Protein AF-A0A3N4G798-F1 (afdb_monomer_lite)

Radius of gyration: 14.83 Å; chains: 1; bounding box: 31×31×43 Å

Secondary structure (DSSP, 8-state):
-EEEEEEEEEEEEEETTEEEEEEEE-SEEEE-TT-EE--EEEEEEE--TT----EEEEEEEETT-S--EEEEEEPPHHHHTTSS-SEEEEE--EE--SSEEEEEEETTTEEEEEEEEE--

Organism: NCBI:txid2487349

pLDDT: mean 90.37, std 8.67, range [57.25, 97.38]

Sequence (120 aa):
MIVTGAFFAEAASVADNKLYVLGGALTRWHVGDDRMISPVLVVLTQSEPNDNQTTLPIDVHFGTDPNVMHLDLEIPEVTRTGQDGGFFLTNVRMQLPYDGRYVFQIAGTVSLPIAVVAQR

Structure (mmCIF, N/CA/C/O backbone):
data_AF-A0A3N4G798-F1
#
_entry.id   AF-A0A3N4G798-F1
#
loop_
_atom_site.group_PDB
_atom_site.id
_atom_site.type_symbol
_atom_site.label_atom_id
_atom_site.label_alt_id
_atom_site.label_comp_id
_atom_site.label_asym_id
_atom_site.label_entity_id
_atom_site.label_seq_id
_atom_site.pdbx_PDB_ins_code
_atom_site.Cartn_x
_atom_site.Cartn_y
_atom_site.Cartn_z
_atom_site.occupancy
_atom_site.B_iso_or_equiv
_atom_site.auth_seq_id
_atom_site.auth_comp_id
_atom_site.auth_asym_id
_atom_site.auth_atom_id
_atom_site.pdbx_PDB_model_num
ATOM 1 N N . MET A 1 1 ? -6.410 6.111 15.882 1.00 82.50 1 MET A N 1
ATOM 2 C CA . MET A 1 1 ? -6.255 4.691 15.557 1.00 82.50 1 MET A CA 1
ATOM 3 C C . MET A 1 1 ? -4.802 4.565 15.251 1.00 82.50 1 MET A C 1
ATOM 5 O O . MET A 1 1 ? -4.241 5.411 14.563 1.00 82.50 1 MET A O 1
ATOM 9 N N . ILE A 1 2 ? -4.175 3.542 15.787 1.00 87.31 2 ILE A N 1
ATOM 10 C CA . ILE A 1 2 ? -2.749 3.359 15.613 1.00 87.31 2 ILE A CA 1
ATOM 11 C C . ILE A 1 2 ? -2.573 2.330 14.508 1.00 87.31 2 ILE A C 1
ATOM 13 O O . ILE A 1 2 ? -3.107 1.226 14.606 1.00 87.31 2 ILE A O 1
ATOM 17 N N . VAL A 1 3 ? -1.831 2.683 13.461 1.00 91.94 3 VAL A N 1
ATOM 18 C CA . VAL A 1 3 ? -1.369 1.704 12.474 1.00 91.94 3 VAL A CA 1
ATOM 19 C C . VAL A 1 3 ? -0.220 0.931 13.104 1.00 91.94 3 VAL A C 1
ATOM 21 O O . VAL A 1 3 ? 0.852 1.484 13.347 1.00 91.94 3 VAL A O 1
ATOM 24 N N . THR A 1 4 ? -0.456 -0.343 13.398 1.00 92.94 4 THR A N 1
ATOM 25 C CA . THR A 1 4 ? 0.525 -1.231 14.039 1.00 92.94 4 THR A CA 1
ATOM 26 C C . THR A 1 4 ? 1.330 -2.033 13.021 1.00 92.94 4 THR A C 1
ATOM 28 O O . THR A 1 4 ? 2.409 -2.531 13.335 1.00 92.94 4 THR A O 1
ATOM 31 N N . GLY A 1 5 ? 0.835 -2.137 11.788 1.00 95.44 5 GLY A N 1
ATOM 32 C CA . GLY A 1 5 ? 1.514 -2.797 10.683 1.00 95.44 5 GLY A CA 1
ATOM 33 C C . GLY A 1 5 ? 0.713 -2.692 9.392 1.00 95.44 5 GLY A C 1
ATOM 34 O O . GLY A 1 5 ? -0.455 -2.315 9.397 1.00 95.44 5 GLY A O 1
ATOM 35 N N . ALA A 1 6 ? 1.338 -3.035 8.274 1.00 96.94 6 ALA A N 1
ATOM 36 C CA . ALA A 1 6 ? 0.666 -3.164 6.991 1.00 96.94 6 ALA A CA 1
ATOM 37 C C . ALA A 1 6 ? 1.465 -4.101 6.083 1.00 96.94 6 ALA A C 1
ATOM 39 O O . ALA A 1 6 ? 2.658 -4.317 6.304 1.00 96.94 6 ALA A O 1
ATOM 40 N N . PHE A 1 7 ? 0.814 -4.660 5.071 1.00 97.19 7 PHE A N 1
ATOM 41 C CA . PHE A 1 7 ? 1.470 -5.390 3.990 1.00 97.19 7 PHE A CA 1
ATOM 42 C C . PHE A 1 7 ? 0.552 -5.469 2.771 1.00 97.19 7 PHE A C 1
ATOM 44 O O . PHE A 1 7 ? -0.671 -5.407 2.888 1.00 97.19 7 PHE A O 1
ATOM 51 N N . PHE A 1 8 ? 1.145 -5.636 1.592 1.00 97.38 8 PHE A N 1
ATOM 52 C CA . PHE A 1 8 ? 0.397 -5.996 0.394 1.00 97.38 8 PHE A CA 1
ATOM 53 C C . PHE A 1 8 ? 0.235 -7.514 0.337 1.00 97.38 8 PHE A C 1
ATOM 55 O O . PHE A 1 8 ? 1.221 -8.234 0.463 1.00 97.38 8 PHE A O 1
ATOM 62 N N . ALA A 1 9 ? -0.983 -8.002 0.150 1.00 96.50 9 ALA A N 1
ATOM 63 C CA . ALA A 1 9 ? -1.302 -9.415 0.005 1.00 96.50 9 ALA A CA 1
ATOM 64 C C . ALA A 1 9 ? -1.600 -9.755 -1.459 1.00 96.50 9 ALA A C 1
ATOM 66 O O . ALA A 1 9 ? -2.185 -8.946 -2.182 1.00 96.50 9 ALA A O 1
ATOM 67 N N . GLU A 1 10 ? -1.242 -10.971 -1.876 1.00 92.38 10 GLU A N 1
ATOM 68 C CA . GLU A 1 10 ? -1.682 -11.532 -3.163 1.00 92.38 10 GLU A CA 1
ATOM 69 C C . GLU A 1 10 ? -3.209 -11.632 -3.228 1.00 92.38 10 GLU A C 1
ATOM 71 O O . GLU A 1 10 ? -3.829 -11.194 -4.194 1.00 92.38 10 GLU A O 1
ATOM 76 N N . ALA A 1 11 ? -3.815 -12.154 -2.165 1.00 93.94 11 ALA A N 1
ATOM 77 C CA . ALA A 1 11 ? -5.245 -12.099 -1.931 1.00 93.94 11 ALA A CA 1
ATOM 78 C C . ALA A 1 11 ? -5.520 -12.095 -0.423 1.00 93.94 11 ALA A C 1
ATOM 80 O O . ALA A 1 11 ? -4.804 -12.721 0.363 1.00 93.94 11 ALA A O 1
ATOM 81 N N . ALA A 1 12 ? -6.580 -11.406 -0.010 1.00 95.00 12 ALA A N 1
ATOM 82 C CA . ALA A 1 12 ? -7.052 -11.459 1.365 1.00 95.00 12 ALA A CA 1
ATOM 83 C C . ALA A 1 12 ? -8.577 -11.364 1.428 1.00 95.00 12 ALA A C 1
ATOM 85 O O . ALA A 1 12 ? -9.221 -10.801 0.544 1.00 95.00 12 ALA A O 1
ATOM 86 N N . SER A 1 13 ? -9.151 -11.936 2.480 1.00 94.12 13 SER A N 1
ATOM 87 C CA . SER A 1 13 ? -10.584 -11.885 2.759 1.00 94.12 13 SER A CA 1
ATOM 88 C C . SER A 1 13 ? -10.840 -11.826 4.260 1.00 94.12 13 SER A C 1
ATOM 90 O O . SER A 1 13 ? -9.958 -12.127 5.068 1.00 94.12 13 SER A O 1
ATOM 92 N N . VAL A 1 14 ? -12.057 -11.427 4.626 1.00 90.31 14 VAL A N 1
ATOM 93 C CA . VAL A 1 14 ? -12.520 -11.409 6.013 1.00 90.31 14 VAL A CA 1
ATOM 94 C C . VAL A 1 14 ? -13.722 -12.329 6.129 1.00 90.31 14 VAL A C 1
ATOM 96 O O . VAL A 1 14 ? -14.690 -12.177 5.387 1.00 90.31 14 VAL A O 1
ATOM 99 N N . ALA A 1 15 ? -13.660 -13.272 7.060 1.00 89.75 15 ALA A N 1
ATOM 100 C CA . ALA A 1 15 ? -14.798 -14.098 7.443 1.00 89.75 15 ALA A CA 1
ATOM 101 C C . ALA A 1 15 ? -14.747 -14.337 8.953 1.00 89.75 15 ALA A C 1
ATOM 103 O O . ALA A 1 15 ? -13.666 -14.527 9.511 1.00 89.75 15 ALA A O 1
ATOM 104 N N . ASP A 1 16 ? -15.897 -14.289 9.622 1.00 87.12 16 ASP A N 1
ATOM 105 C CA . ASP A 1 16 ? -16.007 -14.471 11.077 1.00 87.12 16 ASP A CA 1
ATOM 106 C C . ASP A 1 16 ? -15.018 -13.602 11.879 1.00 87.12 16 ASP A C 1
ATOM 108 O O . ASP A 1 16 ? -14.351 -14.085 12.798 1.00 87.12 16 ASP A O 1
ATOM 112 N N . ASN A 1 17 ? -14.868 -12.332 11.482 1.00 83.56 17 ASN A N 1
ATOM 113 C CA . ASN A 1 17 ? -13.929 -11.361 12.063 1.00 83.56 17 ASN A CA 1
ATOM 114 C C . ASN A 1 17 ? -12.451 -11.790 12.048 1.00 83.56 17 ASN A C 1
ATOM 116 O O . ASN A 1 17 ? -11.632 -11.278 12.814 1.00 83.56 17 ASN A O 1
ATOM 120 N N . LYS A 1 18 ? -12.086 -12.721 11.165 1.00 87.69 18 LYS A N 1
ATOM 121 C CA . LYS A 1 18 ? -10.713 -13.191 10.981 1.00 87.69 18 LYS A CA 1
ATOM 122 C C . LYS A 1 18 ? -10.199 -12.784 9.614 1.00 87.69 18 LYS A C 1
ATOM 124 O O . LYS A 1 18 ? -10.901 -12.895 8.609 1.00 87.69 18 LYS A O 1
ATOM 129 N N . LEU A 1 19 ? -8.948 -12.342 9.602 1.00 91.31 19 LEU A N 1
ATOM 130 C CA . LEU A 1 19 ? -8.196 -12.084 8.387 1.00 91.31 19 LEU A CA 1
ATOM 131 C C . LEU A 1 19 ? -7.700 -13.413 7.816 1.00 91.31 19 LEU A C 1
ATOM 133 O O . LEU A 1 19 ? -6.942 -14.129 8.470 1.00 91.31 19 LEU A O 1
ATOM 137 N N . TYR A 1 20 ? -8.076 -13.699 6.576 1.00 94.12 20 TYR A N 1
ATOM 138 C CA . TYR A 1 20 ? -7.506 -14.785 5.791 1.00 94.12 20 TYR A CA 1
ATOM 139 C C . TYR A 1 20 ? -6.616 -14.189 4.712 1.00 94.12 20 TYR A C 1
ATOM 141 O O . TYR A 1 20 ? -7.090 -13.435 3.864 1.00 94.12 20 TYR A O 1
ATOM 149 N N . VAL A 1 21 ? -5.334 -14.546 4.738 1.00 94.88 21 VAL A N 1
ATOM 150 C CA . VAL A 1 21 ? -4.368 -14.209 3.690 1.00 94.88 21 VAL A CA 1
ATOM 151 C C . VAL A 1 21 ? -4.139 -15.457 2.853 1.00 94.88 21 VAL A C 1
ATOM 153 O O . VAL A 1 21 ? -3.825 -16.520 3.388 1.00 94.88 21 VAL A O 1
ATOM 156 N N . LEU A 1 22 ? -4.327 -15.330 1.547 1.00 91.56 22 LEU A N 1
ATOM 157 C CA . LEU A 1 22 ? -4.161 -16.407 0.581 1.00 91.56 22 LEU A CA 1
ATOM 158 C C . LEU A 1 22 ? -2.948 -16.071 -0.286 1.00 91.56 22 LEU A C 1
ATOM 160 O O . LEU A 1 22 ? -2.909 -15.012 -0.911 1.00 91.56 22 LEU A O 1
ATOM 164 N N . GLY A 1 23 ? -1.962 -16.970 -0.300 1.00 87.31 23 GLY A N 1
ATOM 165 C CA . GLY A 1 23 ? -0.671 -16.719 -0.938 1.00 87.31 23 GLY A CA 1
ATOM 166 C C . GLY A 1 23 ? 0.326 -16.060 0.018 1.00 87.31 23 GLY A C 1
ATOM 167 O O . GLY A 1 23 ? 0.462 -16.493 1.164 1.00 87.31 23 GLY A O 1
ATOM 168 N N . GLY A 1 24 ? 1.042 -15.041 -0.457 1.00 89.12 24 GLY A N 1
ATOM 169 C CA . GLY A 1 24 ? 2.106 -14.358 0.282 1.00 89.12 24 GLY A CA 1
ATOM 170 C C . GLY A 1 24 ? 1.981 -12.835 0.365 1.00 89.12 24 GLY A C 1
ATOM 171 O O . GLY A 1 24 ? 1.062 -12.211 -0.171 1.00 89.12 24 GLY A O 1
ATOM 172 N N . ALA A 1 25 ? 2.956 -12.235 1.056 1.00 93.19 25 ALA A N 1
ATOM 173 C CA . ALA A 1 25 ? 3.157 -10.792 1.056 1.00 93.19 25 ALA A CA 1
ATOM 174 C C . ALA A 1 25 ? 3.885 -10.362 -0.228 1.00 93.19 25 ALA A C 1
ATOM 176 O O . ALA A 1 25 ? 4.970 -10.856 -0.549 1.00 93.19 25 ALA A O 1
ATOM 177 N N . LEU A 1 26 ? 3.293 -9.420 -0.953 1.00 94.31 26 LEU A N 1
ATOM 178 C CA . LEU A 1 26 ? 3.814 -8.909 -2.209 1.00 94.31 26 LEU A CA 1
ATOM 179 C C . LEU A 1 26 ? 5.006 -7.984 -1.967 1.00 94.31 26 LEU A C 1
ATOM 181 O O . LEU A 1 26 ? 4.906 -6.961 -1.293 1.00 94.31 26 LEU A O 1
ATOM 185 N N . THR A 1 27 ? 6.128 -8.326 -2.593 1.00 94.19 27 THR A N 1
ATOM 186 C CA . THR A 1 27 ? 7.338 -7.484 -2.661 1.00 94.19 27 THR A CA 1
ATOM 187 C C . THR A 1 27 ? 7.698 -7.104 -4.097 1.00 94.19 27 THR A C 1
ATOM 189 O O . THR A 1 27 ? 8.618 -6.316 -4.330 1.00 94.19 27 THR A O 1
ATOM 192 N N . ARG A 1 28 ? 6.965 -7.641 -5.079 1.00 95.19 28 ARG A N 1
ATOM 193 C CA . ARG A 1 28 ? 7.124 -7.384 -6.510 1.00 95.19 28 ARG A CA 1
ATOM 194 C C . ARG A 1 28 ? 5.759 -7.372 -7.194 1.00 95.19 28 ARG A C 1
ATOM 196 O O . ARG A 1 28 ? 4.879 -8.134 -6.808 1.00 95.19 28 ARG A O 1
ATOM 203 N N . TRP A 1 29 ? 5.620 -6.551 -8.228 1.00 94.88 29 TRP A N 1
ATOM 204 C CA . TRP A 1 29 ? 4.460 -6.502 -9.106 1.00 94.88 29 TRP A CA 1
ATOM 205 C C . TRP A 1 29 ? 4.887 -6.418 -10.572 1.00 94.88 29 TRP A C 1
ATOM 207 O O . TRP A 1 29 ? 5.794 -5.658 -10.921 1.00 94.88 29 TRP A O 1
ATOM 217 N N . HIS A 1 30 ? 4.207 -7.183 -11.424 1.00 95.38 30 HIS A N 1
ATOM 218 C CA . HIS A 1 30 ? 4.398 -7.151 -12.868 1.00 95.38 30 HIS A CA 1
ATOM 219 C C . HIS A 1 30 ? 3.280 -6.343 -13.528 1.00 95.38 30 HIS A C 1
ATOM 221 O O . HIS A 1 30 ? 2.127 -6.773 -13.511 1.00 95.38 30 HIS A O 1
ATOM 227 N N . VAL A 1 31 ? 3.611 -5.180 -14.088 1.00 95.75 31 VAL A N 1
ATOM 228 C CA . VAL A 1 31 ? 2.634 -4.284 -14.730 1.00 95.75 31 VAL A CA 1
ATOM 229 C C . VAL A 1 31 ? 2.492 -4.569 -16.223 1.00 95.75 31 VAL A C 1
ATOM 231 O O . VAL A 1 31 ? 3.471 -4.927 -16.878 1.00 95.75 31 VAL A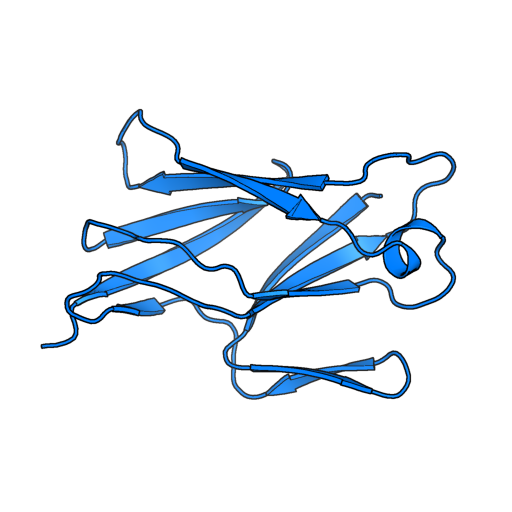 O 1
ATOM 234 N N . GLY A 1 32 ? 1.279 -4.394 -16.752 1.00 94.25 32 GLY A N 1
ATOM 235 C CA . GLY A 1 32 ? 1.023 -4.366 -18.194 1.00 94.25 32 GLY A CA 1
ATOM 236 C C . GLY A 1 32 ? 1.286 -2.984 -18.803 1.00 94.25 32 GLY A C 1
ATOM 237 O O . GLY A 1 32 ? 1.827 -2.093 -18.142 1.00 94.25 32 GLY A O 1
ATOM 238 N N . ASP A 1 33 ? 0.856 -2.794 -20.051 1.00 93.38 33 ASP A N 1
ATOM 239 C CA . ASP A 1 33 ? 1.051 -1.546 -20.810 1.00 93.38 33 ASP A CA 1
ATOM 240 C C . ASP A 1 33 ? 0.405 -0.321 -20.146 1.00 93.38 33 ASP A C 1
ATOM 242 O O . ASP A 1 33 ? 0.910 0.795 -20.253 1.00 93.38 33 ASP A O 1
ATOM 246 N N . ASP A 1 34 ? -0.697 -0.526 -19.420 1.00 94.44 34 ASP A N 1
ATOM 247 C CA . ASP A 1 34 ? -1.388 0.527 -18.672 1.00 94.44 34 ASP A CA 1
ATOM 248 C C . ASP A 1 34 ? -0.635 0.963 -17.405 1.00 94.44 34 ASP A C 1
ATOM 250 O O . ASP A 1 34 ? -0.984 1.979 -16.798 1.00 94.44 34 ASP A O 1
ATOM 254 N N . ARG A 1 35 ? 0.424 0.232 -17.023 1.00 94.81 35 ARG A N 1
ATOM 255 C CA . ARG A 1 35 ? 1.266 0.500 -15.852 1.00 94.81 35 ARG A CA 1
ATOM 256 C C . ARG A 1 35 ? 0.479 0.505 -14.531 1.00 94.81 35 ARG A C 1
ATOM 258 O O . ARG A 1 35 ? 0.923 1.113 -13.553 1.00 94.81 35 ARG A O 1
ATOM 265 N N . MET A 1 36 ? -0.682 -0.149 -14.487 1.00 95.50 36 MET A N 1
ATOM 266 C CA . MET A 1 36 ? -1.554 -0.159 -13.314 1.00 95.50 36 MET A CA 1
ATOM 267 C C . MET A 1 36 ? -1.175 -1.268 -12.333 1.00 95.50 36 MET A C 1
ATOM 269 O O . MET A 1 36 ? -0.943 -2.419 -12.710 1.00 95.50 36 MET A O 1
ATOM 273 N N . ILE A 1 37 ? -1.183 -0.930 -11.045 1.00 93.81 37 ILE A N 1
ATOM 274 C CA . ILE A 1 37 ? -1.153 -1.906 -9.956 1.00 93.81 37 ILE A CA 1
ATOM 275 C C . ILE A 1 37 ? -2.501 -1.930 -9.237 1.00 93.81 37 ILE A C 1
ATOM 277 O O . ILE A 1 37 ? -3.214 -0.924 -9.206 1.00 93.81 37 ILE A O 1
ATOM 281 N N . SER A 1 38 ? -2.848 -3.083 -8.666 1.00 93.88 38 SER A N 1
ATOM 282 C CA . SER A 1 38 ? -4.041 -3.235 -7.827 1.00 93.88 38 SER A CA 1
ATOM 283 C C . SER A 1 38 ? -3.832 -4.252 -6.692 1.00 93.88 38 SER A C 1
ATOM 285 O O . SER A 1 38 ? -4.590 -5.222 -6.618 1.00 93.88 38 SER A O 1
ATOM 287 N N . PRO A 1 39 ? -2.798 -4.112 -5.839 1.00 93.31 39 PRO A N 1
ATOM 288 C CA . PRO A 1 39 ? -2.612 -5.019 -4.713 1.00 93.31 39 PRO A CA 1
ATOM 289 C C . PRO A 1 39 ? -3.702 -4.845 -3.650 1.00 93.31 39 PRO A C 1
ATOM 291 O O . PRO A 1 39 ? -4.235 -3.749 -3.445 1.00 93.31 39 PRO A O 1
ATOM 294 N N . VAL A 1 40 ? -3.959 -5.922 -2.906 1.00 96.12 40 VAL A N 1
ATOM 295 C CA . VAL A 1 40 ? -4.743 -5.856 -1.672 1.00 96.12 40 VAL A CA 1
ATOM 296 C C . VAL A 1 40 ? -3.834 -5.320 -0.572 1.00 96.12 40 VAL A C 1
ATOM 298 O O . VAL A 1 40 ? -2.885 -5.988 -0.169 1.00 96.12 40 VAL A O 1
ATOM 301 N N . LEU A 1 41 ? -4.094 -4.115 -0.081 1.00 96.94 41 LEU A N 1
ATOM 302 C CA . LEU A 1 41 ? -3.446 -3.584 1.111 1.00 96.94 41 LEU A CA 1
ATOM 303 C C . LEU A 1 41 ? -4.179 -4.103 2.343 1.00 96.94 41 LEU A C 1
ATOM 305 O O . LEU A 1 41 ? -5.372 -3.858 2.501 1.00 96.94 41 LEU A O 1
ATOM 309 N N . VAL A 1 42 ? -3.450 -4.774 3.226 1.00 95.94 42 VAL A N 1
ATOM 310 C CA . VAL A 1 42 ? -3.900 -5.105 4.576 1.00 95.94 42 VAL A CA 1
ATOM 311 C C . VAL A 1 42 ? -3.242 -4.134 5.543 1.00 95.94 42 VAL A C 1
ATOM 313 O O . VAL A 1 42 ? -2.019 -3.983 5.539 1.00 95.94 42 VAL A O 1
ATOM 316 N N . VAL A 1 43 ? -4.045 -3.499 6.389 1.00 95.19 43 VAL A N 1
ATOM 317 C CA . VAL A 1 43 ? -3.591 -2.579 7.432 1.00 95.19 43 VAL A CA 1
ATOM 318 C C . VAL A 1 43 ? -3.997 -3.158 8.773 1.00 95.19 43 VAL A C 1
ATOM 320 O O . VAL A 1 43 ? -5.168 -3.454 8.986 1.00 95.19 43 VAL A O 1
ATOM 323 N N . LEU A 1 44 ? -3.031 -3.330 9.667 1.00 93.50 44 LEU A N 1
ATOM 324 C CA . LEU A 1 44 ? -3.254 -3.726 11.049 1.00 93.50 44 LEU A CA 1
ATOM 325 C C . LEU A 1 44 ? -3.415 -2.465 11.892 1.00 93.50 44 LEU A C 1
ATOM 327 O O . LEU A 1 44 ? -2.606 -1.535 11.818 1.00 93.50 44 LEU A O 1
ATOM 331 N N . THR A 1 45 ? -4.475 -2.440 12.684 1.00 90.50 45 THR A N 1
ATOM 332 C CA . THR A 1 45 ? -4.901 -1.270 13.438 1.00 90.50 45 THR A CA 1
ATOM 333 C C . THR A 1 45 ? -5.133 -1.618 14.895 1.00 90.50 45 THR A C 1
ATOM 335 O O . THR A 1 45 ? -5.585 -2.706 15.246 1.00 90.50 45 THR A O 1
ATOM 338 N N . GLN A 1 46 ? -4.882 -0.649 15.758 1.00 87.19 46 GLN A N 1
ATOM 339 C CA . GLN A 1 46 ? -5.312 -0.663 17.143 1.00 87.19 46 GLN A CA 1
ATOM 340 C C . GLN A 1 46 ? -6.230 0.537 17.370 1.00 87.19 46 GLN A C 1
ATOM 342 O O . GLN A 1 46 ? -5.885 1.671 17.027 1.00 87.19 46 GLN A O 1
ATOM 347 N N . SER A 1 47 ? -7.412 0.286 17.930 1.00 82.19 47 SER A N 1
ATOM 348 C CA . SER A 1 47 ? -8.355 1.347 18.278 1.00 82.19 47 SER A CA 1
ATOM 349 C C . SER A 1 47 ? -7.735 2.280 19.315 1.00 82.19 47 SER A C 1
ATOM 351 O O . SER A 1 47 ? -7.098 1.827 20.269 1.00 82.19 47 SER A O 1
ATOM 353 N N . GLU A 1 48 ? -7.976 3.573 19.157 1.00 80.56 48 GLU A N 1
ATOM 354 C CA . GLU A 1 48 ? -7.524 4.602 20.083 1.00 80.56 48 GLU A CA 1
ATOM 355 C C . GLU A 1 48 ? -8.733 5.456 20.479 1.00 80.56 48 GLU A C 1
ATOM 357 O O . GLU A 1 48 ? -9.454 5.916 19.589 1.00 80.56 48 GLU A O 1
ATOM 362 N N . PRO A 1 49 ? -9.006 5.646 21.783 1.00 77.75 49 PRO A N 1
ATOM 363 C CA . PRO A 1 49 ? -10.142 6.446 22.220 1.00 77.75 49 PRO A CA 1
ATOM 364 C C . PRO A 1 49 ? -10.085 7.868 21.654 1.00 77.75 49 PRO A C 1
ATOM 366 O O . PRO A 1 49 ? -9.040 8.512 21.703 1.00 77.75 49 PRO A O 1
ATOM 369 N N . ASN A 1 50 ? -11.232 8.378 21.197 1.00 77.44 50 ASN A N 1
ATOM 370 C CA . ASN A 1 50 ? -11.392 9.720 20.617 1.00 77.44 50 ASN A CA 1
ATOM 371 C C . ASN A 1 50 ? -10.646 9.959 19.296 1.00 77.44 50 ASN A C 1
ATOM 373 O O . ASN A 1 50 ? -10.478 11.114 18.897 1.00 77.44 50 ASN A O 1
ATOM 377 N N . ASP A 1 51 ? -10.216 8.902 18.606 1.00 78.12 51 ASP A N 1
ATOM 378 C CA . ASP A 1 51 ? -9.735 9.064 17.244 1.00 78.12 51 ASP A CA 1
ATOM 379 C C . ASP A 1 51 ? -10.884 9.346 16.270 1.00 78.12 51 ASP A C 1
ATOM 381 O O . ASP A 1 51 ? -11.817 8.556 16.126 1.00 78.12 51 ASP A O 1
ATOM 385 N N . ASN A 1 52 ? -10.762 10.466 15.562 1.00 80.88 52 ASN A N 1
ATOM 386 C CA . ASN A 1 52 ? -11.707 10.911 14.547 1.00 80.88 52 ASN A CA 1
ATOM 387 C C . ASN A 1 52 ? -11.128 10.825 13.127 1.00 80.88 52 ASN A C 1
ATOM 389 O O . ASN A 1 52 ? -11.755 11.319 12.190 1.00 80.88 52 ASN A O 1
ATOM 393 N N . GLN A 1 53 ? -9.946 10.229 12.946 1.00 86.38 53 GLN A N 1
ATOM 394 C CA . GLN A 1 53 ? -9.346 10.050 11.632 1.00 86.38 53 GLN A CA 1
ATOM 395 C C . GLN A 1 53 ? -10.257 9.181 10.753 1.00 86.38 53 GLN A C 1
ATOM 397 O O . GLN A 1 53 ? -10.655 8.078 11.123 1.00 86.38 53 GLN A O 1
ATOM 402 N N . THR A 1 54 ? -10.633 9.701 9.586 1.00 89.19 54 THR A N 1
ATOM 403 C CA . THR A 1 54 ? -11.497 9.016 8.609 1.00 89.19 54 THR A CA 1
ATOM 404 C C . THR A 1 54 ? -10.727 8.539 7.384 1.00 89.19 54 THR A C 1
ATOM 406 O O . THR A 1 54 ? -11.232 7.688 6.653 1.00 89.19 54 THR A O 1
ATOM 409 N N . THR A 1 55 ? -9.515 9.055 7.167 1.00 93.56 55 THR A N 1
ATOM 410 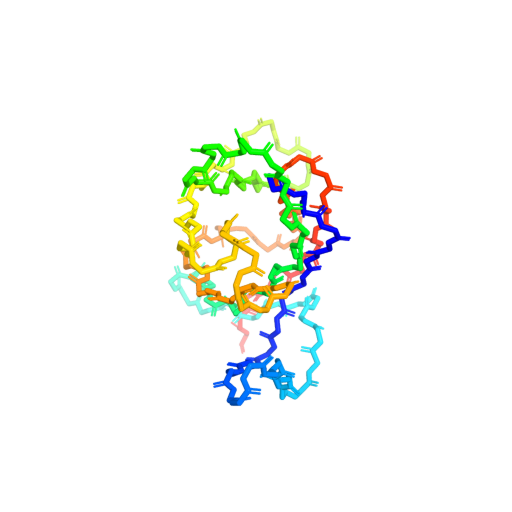C CA . THR A 1 55 ? -8.657 8.704 6.035 1.00 93.56 55 THR A CA 1
ATOM 411 C C . THR A 1 55 ? -7.263 8.273 6.478 1.00 93.56 55 THR A C 1
ATOM 413 O O . THR A 1 55 ? -6.695 8.794 7.439 1.00 93.56 55 THR A O 1
ATOM 416 N N . LEU A 1 56 ? -6.702 7.309 5.758 1.00 93.44 56 LEU A N 1
ATOM 417 C CA . LEU A 1 56 ? -5.350 6.804 5.906 1.00 93.44 56 LEU A CA 1
ATOM 418 C C . LEU A 1 56 ? -4.476 7.403 4.793 1.00 93.44 56 LEU A C 1
ATOM 420 O O . LEU A 1 56 ? -4.630 6.983 3.640 1.00 93.44 56 LEU A O 1
ATOM 424 N N . PRO A 1 57 ? -3.557 8.329 5.114 1.00 95.62 57 PRO A N 1
ATOM 425 C CA . PRO A 1 57 ? -2.656 8.887 4.120 1.00 95.62 57 PRO A CA 1
ATOM 426 C C . PRO A 1 57 ? -1.601 7.855 3.713 1.00 95.62 57 PRO A C 1
ATOM 428 O O . PRO A 1 57 ? -1.058 7.116 4.546 1.00 95.62 57 PRO A O 1
ATOM 431 N N . ILE A 1 58 ? -1.313 7.816 2.419 1.00 97.12 58 ILE A N 1
ATOM 432 C CA . ILE A 1 58 ? -0.301 6.978 1.791 1.00 97.12 58 ILE A CA 1
ATOM 433 C C . ILE A 1 58 ? 0.551 7.850 0.882 1.00 97.12 58 ILE A C 1
ATOM 435 O O . ILE A 1 58 ? 0.071 8.379 -0.120 1.00 97.12 58 ILE A O 1
ATOM 439 N N . ASP A 1 59 ? 1.838 7.901 1.197 1.00 97.19 59 ASP A N 1
ATOM 440 C CA . ASP A 1 59 ? 2.837 8.563 0.370 1.00 97.19 59 ASP A CA 1
ATOM 441 C C . ASP A 1 59 ? 3.632 7.517 -0.398 1.00 97.19 59 ASP A C 1
ATOM 443 O O . ASP A 1 59 ? 4.154 6.562 0.180 1.00 97.19 59 ASP A O 1
ATOM 447 N N . VAL A 1 60 ? 3.738 7.677 -1.712 1.00 97.25 60 VAL A N 1
ATOM 448 C CA . VAL A 1 60 ? 4.448 6.732 -2.572 1.00 97.25 60 VAL A CA 1
ATOM 449 C C . VAL A 1 60 ? 5.657 7.412 -3.189 1.00 97.25 60 VAL A C 1
ATOM 451 O O . VAL A 1 60 ? 5.535 8.355 -3.972 1.00 97.25 60 VAL A O 1
ATOM 454 N N . HIS A 1 61 ? 6.827 6.881 -2.847 1.00 96.94 61 HIS A N 1
ATOM 455 C CA . HIS A 1 61 ? 8.134 7.384 -3.257 1.00 96.94 61 HIS A CA 1
ATOM 456 C C . HIS A 1 61 ? 8.745 6.481 -4.326 1.00 96.94 61 HIS A C 1
ATOM 458 O O . HIS A 1 61 ? 8.649 5.253 -4.225 1.00 96.94 61 HIS A O 1
ATOM 464 N N . PHE A 1 62 ? 9.423 7.068 -5.313 1.00 96.69 62 PHE A N 1
ATOM 465 C CA . PHE A 1 62 ? 10.163 6.335 -6.342 1.00 96.69 62 PHE A CA 1
ATOM 466 C C . PHE A 1 62 ? 11.648 6.707 -6.328 1.00 96.69 62 PHE A C 1
ATOM 468 O O . PHE A 1 62 ? 12.027 7.809 -6.714 1.00 96.69 62 PHE A O 1
ATOM 475 N N . GLY A 1 63 ? 12.511 5.772 -5.920 1.00 89.69 63 GLY A N 1
ATOM 476 C CA . GLY A 1 63 ? 13.958 6.009 -5.882 1.00 89.69 63 GLY A CA 1
ATOM 477 C C . GLY A 1 63 ? 14.329 7.274 -5.094 1.00 89.69 63 GLY A C 1
ATOM 478 O O . GLY A 1 63 ? 14.025 7.375 -3.910 1.00 89.69 63 GLY A O 1
ATOM 479 N N . THR A 1 64 ? 15.007 8.215 -5.756 1.00 87.56 64 THR A N 1
ATOM 480 C CA . THR A 1 64 ? 15.371 9.541 -5.217 1.00 87.56 64 THR A CA 1
ATOM 481 C C . THR A 1 64 ? 14.581 10.674 -5.882 1.00 87.56 64 THR A C 1
ATOM 483 O O . THR A 1 64 ? 15.013 11.825 -5.827 1.00 87.56 64 THR A O 1
ATOM 486 N N . ASP A 1 65 ? 13.493 10.355 -6.589 1.00 90.25 65 ASP A N 1
ATOM 487 C CA . ASP A 1 65 ? 12.618 11.362 -7.187 1.00 90.25 65 ASP A CA 1
ATOM 488 C C . ASP A 1 65 ? 12.028 12.234 -6.064 1.00 90.25 65 ASP A C 1
ATOM 490 O O . ASP A 1 65 ? 11.493 11.686 -5.097 1.00 90.25 65 ASP A O 1
ATOM 494 N N . PRO A 1 66 ? 12.147 13.573 -6.135 1.00 88.81 66 PRO A N 1
ATOM 495 C CA . PRO A 1 66 ? 11.555 14.455 -5.134 1.00 88.81 66 PRO A CA 1
ATOM 496 C C . PRO A 1 66 ? 10.020 14.484 -5.186 1.00 88.81 66 PRO A C 1
ATOM 498 O O . PRO A 1 66 ? 9.399 14.983 -4.249 1.00 88.81 66 PRO A O 1
ATOM 501 N N . ASN A 1 67 ? 9.401 13.999 -6.266 1.00 92.62 67 ASN A N 1
ATOM 502 C CA . ASN A 1 67 ? 7.951 13.956 -6.387 1.00 92.62 67 ASN A CA 1
ATOM 503 C C . ASN A 1 67 ? 7.375 12.770 -5.610 1.00 92.62 67 ASN A C 1
ATOM 505 O O . ASN A 1 67 ? 7.754 11.617 -5.819 1.00 92.62 67 ASN A O 1
ATOM 509 N N . VAL A 1 68 ? 6.393 13.066 -4.763 1.00 94.62 68 VAL A N 1
ATOM 510 C CA . VAL A 1 68 ? 5.658 12.079 -3.972 1.00 94.62 68 VAL A CA 1
ATOM 511 C C . VAL A 1 68 ? 4.245 11.970 -4.528 1.00 94.62 68 VAL A C 1
ATOM 513 O O . VAL A 1 68 ? 3.583 12.980 -4.769 1.00 94.62 68 VAL A O 1
ATOM 516 N N . MET A 1 69 ? 3.775 10.744 -4.759 1.00 95.50 69 MET A N 1
ATOM 517 C CA . MET A 1 69 ? 2.365 10.518 -5.076 1.00 95.50 69 MET A CA 1
ATOM 518 C C . MET A 1 69 ? 1.594 10.332 -3.772 1.00 95.50 69 MET A C 1
ATOM 520 O O . MET A 1 69 ? 1.977 9.499 -2.953 1.00 95.50 69 MET A O 1
ATOM 524 N N . HIS A 1 70 ? 0.503 11.074 -3.609 1.00 95.12 70 HIS A N 1
ATOM 525 C CA . HIS A 1 70 ? -0.323 11.048 -2.405 1.00 95.12 70 HIS A CA 1
ATOM 526 C C . HIS A 1 70 ? -1.652 10.342 -2.676 1.00 95.12 70 HIS A C 1
ATOM 528 O O . HIS A 1 70 ? -2.324 10.640 -3.666 1.00 95.12 70 HIS A O 1
ATOM 534 N N . LEU A 1 71 ? -2.030 9.427 -1.786 1.00 94.19 71 LEU A N 1
ATOM 535 C CA . LEU A 1 71 ? -3.326 8.755 -1.753 1.00 94.19 71 LEU A CA 1
ATOM 536 C C . LEU A 1 71 ? -3.924 8.880 -0.350 1.00 94.19 71 LEU A C 1
ATOM 538 O O . LEU A 1 71 ? -3.224 8.672 0.633 1.00 94.19 71 LEU A O 1
ATOM 542 N N . ASP A 1 72 ? -5.230 9.107 -0.268 1.00 94.50 72 ASP A N 1
ATOM 543 C CA . ASP A 1 72 ? -5.987 9.005 0.978 1.00 94.50 72 ASP A CA 1
ATOM 544 C C . ASP A 1 72 ? -6.995 7.865 0.847 1.00 94.50 72 ASP A C 1
ATOM 546 O O . ASP A 1 72 ? -7.854 7.884 -0.036 1.00 94.50 72 ASP A O 1
ATOM 550 N N . LEU A 1 73 ? -6.883 6.852 1.707 1.00 92.81 73 LEU A N 1
ATOM 551 C CA . LEU A 1 73 ? -7.827 5.735 1.735 1.00 92.81 73 LEU A CA 1
ATOM 552 C C . LEU A 1 73 ? -8.848 5.923 2.843 1.00 92.81 73 LEU A C 1
ATOM 554 O O . LEU A 1 73 ? -8.488 6.267 3.962 1.00 92.81 73 LEU A O 1
ATOM 558 N N . GLU A 1 74 ? -10.114 5.637 2.569 1.00 91.31 74 GLU A N 1
ATOM 559 C CA . GLU A 1 74 ? -11.138 5.645 3.611 1.00 91.31 74 GLU A CA 1
ATOM 560 C C . GLU A 1 74 ? -10.878 4.540 4.641 1.00 91.31 74 GLU A C 1
ATOM 562 O O . GLU A 1 74 ? -10.617 3.384 4.298 1.00 91.31 74 GLU A O 1
ATOM 567 N N . ILE A 1 75 ? -10.960 4.909 5.918 1.00 89.44 75 ILE A N 1
ATOM 568 C CA . ILE A 1 75 ? -10.858 3.979 7.038 1.00 89.44 75 ILE A CA 1
ATOM 569 C C . ILE A 1 75 ? -12.268 3.469 7.353 1.00 89.44 75 ILE A C 1
ATOM 571 O O . ILE A 1 75 ? -13.139 4.274 7.706 1.00 89.44 75 ILE A O 1
ATOM 575 N N . PRO A 1 76 ? -12.513 2.148 7.297 1.00 85.00 76 PRO A N 1
ATOM 576 C CA . PRO A 1 76 ? -13.795 1.586 7.697 1.00 85.00 76 PRO A CA 1
ATOM 577 C C . PRO A 1 76 ? -14.166 1.972 9.135 1.00 85.00 76 PRO A C 1
ATOM 579 O O . PRO A 1 76 ? -13.338 1.956 10.042 1.00 85.00 76 PRO A O 1
ATOM 582 N N . GLU A 1 77 ? -15.434 2.300 9.383 1.00 79.94 77 GLU A N 1
ATOM 583 C CA . GLU A 1 77 ? -15.892 2.692 10.724 1.00 79.94 77 GLU A CA 1
ATOM 584 C C . GLU A 1 77 ? -15.645 1.607 11.782 1.00 79.94 77 GLU A C 1
ATOM 586 O O . GLU A 1 77 ? -15.226 1.915 12.897 1.00 79.94 77 GLU A O 1
ATOM 591 N N . VAL A 1 78 ? -15.803 0.340 11.398 1.00 74.50 78 VAL A N 1
ATOM 592 C CA . VAL A 1 78 ? -15.630 -0.828 12.274 1.00 74.50 78 VAL A CA 1
ATOM 593 C C . VAL A 1 78 ? -14.239 -0.918 12.915 1.00 74.50 78 VAL A C 1
ATOM 595 O O . VAL A 1 78 ? -14.129 -1.311 14.075 1.00 74.50 78 VAL A O 1
ATOM 598 N N . THR A 1 79 ? -13.181 -0.468 12.226 1.00 71.69 79 THR A N 1
ATOM 599 C CA . THR A 1 79 ? -11.813 -0.476 12.778 1.00 71.69 79 THR A CA 1
ATOM 600 C C . THR A 1 79 ? -11.531 0.702 13.704 1.00 71.69 79 THR A C 1
ATOM 602 O O . THR A 1 79 ? -10.554 0.679 14.454 1.00 71.69 79 THR A O 1
ATOM 605 N N . ARG A 1 80 ? -12.376 1.740 13.675 1.00 70.38 80 ARG A N 1
ATOM 606 C CA . ARG A 1 80 ? -12.248 2.935 14.524 1.00 70.38 80 ARG A CA 1
ATOM 607 C C . ARG A 1 80 ? -12.943 2.748 15.868 1.00 70.38 80 ARG A C 1
ATOM 609 O O . ARG A 1 80 ? -12.431 3.196 16.889 1.00 70.38 80 ARG A O 1
ATOM 616 N N . THR A 1 81 ? -14.074 2.043 15.884 1.00 67.50 81 THR A N 1
ATOM 617 C CA . THR A 1 81 ? -14.897 1.842 17.089 1.00 67.50 81 THR A CA 1
ATOM 618 C C . THR A 1 81 ? -14.381 0.734 18.011 1.00 67.50 81 THR A C 1
ATOM 620 O O . THR A 1 81 ? -14.867 0.604 19.134 1.00 67.50 81 THR A O 1
ATOM 623 N N . GLY A 1 82 ? -13.402 -0.064 17.563 1.00 61.12 82 GLY A N 1
ATOM 624 C CA . GLY A 1 82 ? -12.841 -1.182 18.332 1.00 61.12 82 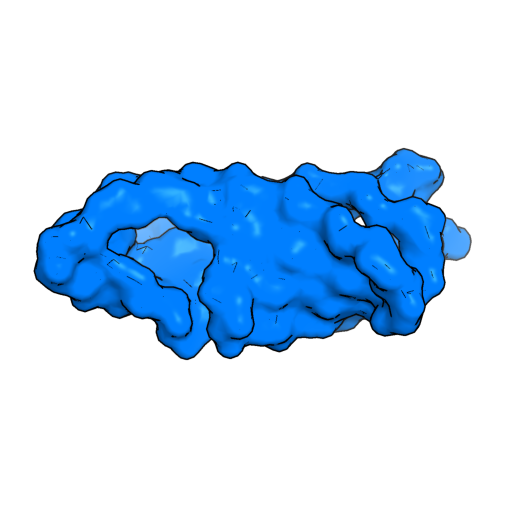GLY A CA 1
ATOM 625 C C . GLY A 1 82 ? -13.823 -2.339 18.544 1.00 61.12 82 GLY A C 1
ATOM 626 O O . GLY A 1 82 ? -13.572 -3.199 19.386 1.00 61.12 82 GLY A O 1
ATOM 627 N N . GLN A 1 83 ? -14.943 -2.344 17.812 1.00 58.34 83 GLN A N 1
ATOM 628 C CA . GLN A 1 83 ? -16.000 -3.344 17.952 1.00 58.34 83 GLN A CA 1
ATOM 629 C C . GLN A 1 83 ? -15.740 -4.599 17.113 1.00 58.34 83 GLN A C 1
ATOM 631 O O . GLN A 1 83 ? -16.155 -5.670 17.537 1.00 58.34 83 GLN A O 1
ATOM 636 N N . ASP A 1 84 ? -14.975 -4.503 16.018 1.00 57.25 84 ASP A N 1
ATOM 637 C CA . ASP A 1 84 ? -14.594 -5.647 15.184 1.00 57.25 84 ASP A CA 1
ATOM 638 C C . ASP A 1 84 ? -13.195 -5.454 14.566 1.00 57.25 84 ASP A C 1
ATOM 640 O O . ASP A 1 84 ? -12.953 -4.473 13.871 1.00 57.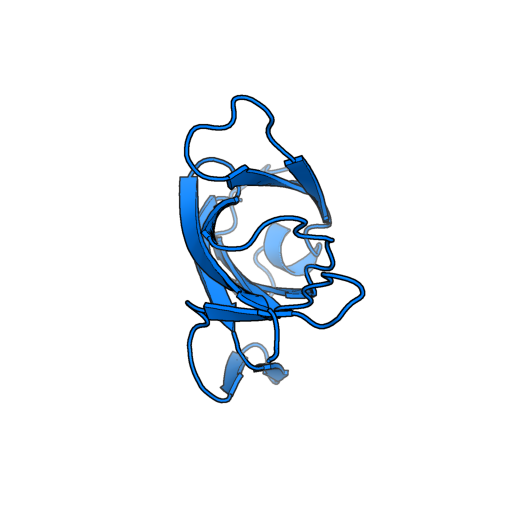25 84 ASP A O 1
ATOM 644 N N . GLY A 1 85 ? -12.293 -6.421 14.796 1.00 65.50 85 GLY A N 1
ATOM 645 C CA . GLY A 1 85 ? -11.040 -6.625 14.047 1.00 65.50 85 GLY A CA 1
ATOM 646 C C . GLY A 1 85 ? -9.950 -5.547 14.183 1.00 65.50 85 GLY A C 1
ATOM 647 O O . GLY A 1 85 ? -10.112 -4.396 13.799 1.00 65.50 85 GLY A O 1
ATOM 648 N N . GLY A 1 86 ? -8.753 -5.939 14.630 1.00 85.88 86 GLY A N 1
ATOM 649 C CA . GLY A 1 86 ? -7.552 -5.084 14.613 1.00 85.88 86 GLY A CA 1
ATOM 650 C C . GLY A 1 86 ? -6.929 -4.915 13.220 1.00 85.88 86 GLY A C 1
ATOM 651 O O . GLY A 1 86 ? -5.705 -4.951 13.097 1.00 85.88 86 GLY A O 1
ATOM 652 N N . PHE A 1 87 ? -7.746 -4.851 12.163 1.00 91.25 87 PHE A N 1
ATOM 653 C CA . PHE A 1 87 ? -7.296 -4.725 10.779 1.00 91.25 87 PHE A CA 1
ATOM 654 C C . PHE A 1 87 ? -8.420 -4.299 9.825 1.00 91.25 87 PHE A C 1
ATOM 656 O O . PHE A 1 87 ? -9.594 -4.561 10.071 1.00 91.25 87 PHE A O 1
ATOM 663 N N . PHE A 1 88 ? -8.047 -3.759 8.667 1.00 91.94 88 PHE A N 1
ATOM 664 C CA . PHE A 1 88 ? -8.899 -3.702 7.478 1.00 91.94 88 PHE A CA 1
ATOM 665 C C . PHE A 1 88 ? -8.099 -4.047 6.224 1.00 91.94 88 PHE A C 1
ATOM 667 O O . PHE A 1 88 ? -6.866 -4.070 6.237 1.00 91.94 88 PHE A O 1
ATOM 674 N N . LEU A 1 89 ? -8.807 -4.325 5.130 1.00 92.81 89 LEU A N 1
ATOM 675 C CA . LEU A 1 89 ? -8.203 -4.540 3.822 1.00 92.81 89 LEU A CA 1
ATOM 676 C C . LEU A 1 89 ? -8.908 -3.714 2.752 1.00 92.81 89 LEU A C 1
ATOM 678 O O . LEU A 1 89 ? -10.110 -3.470 2.837 1.00 92.81 89 LEU A O 1
ATOM 682 N N . THR A 1 90 ? -8.156 -3.281 1.748 1.00 93.94 90 THR A N 1
ATOM 683 C CA . THR A 1 90 ? -8.662 -2.482 0.629 1.00 93.94 90 THR A CA 1
ATOM 684 C C . THR A 1 90 ? -7.785 -2.671 -0.604 1.00 93.94 90 THR A C 1
ATOM 686 O O . THR A 1 90 ? -6.616 -3.034 -0.493 1.00 93.94 90 THR A O 1
ATOM 689 N N . ASN A 1 91 ? -8.336 -2.441 -1.794 1.00 92.88 91 ASN A N 1
ATOM 690 C CA . ASN A 1 91 ? -7.568 -2.497 -3.034 1.00 92.88 91 ASN A CA 1
ATOM 691 C C . ASN A 1 91 ? -6.946 -1.132 -3.319 1.00 92.88 91 ASN A C 1
ATOM 693 O O . ASN A 1 91 ? -7.660 -0.145 -3.496 1.00 92.88 91 ASN A O 1
ATOM 697 N N . VAL A 1 92 ? -5.619 -1.083 -3.417 1.00 92.31 92 VAL A N 1
ATOM 698 C CA . VAL A 1 92 ? -4.907 0.138 -3.802 1.00 92.31 92 VAL A CA 1
ATOM 699 C C . VAL A 1 92 ? -4.725 0.125 -5.304 1.00 92.31 92 VAL A C 1
ATOM 701 O O . VAL A 1 92 ? -3.926 -0.650 -5.815 1.00 92.31 92 VAL A O 1
ATOM 704 N N . ARG A 1 93 ? -5.447 0.985 -6.020 1.00 93.38 93 ARG A N 1
ATOM 705 C CA . ARG A 1 93 ? -5.330 1.093 -7.475 1.00 93.38 93 ARG A CA 1
ATOM 706 C C . ARG A 1 93 ? -4.610 2.377 -7.856 1.00 93.38 93 ARG A C 1
ATOM 708 O O . ARG A 1 93 ? -5.133 3.461 -7.629 1.00 93.38 93 ARG A O 1
ATOM 715 N N . MET A 1 94 ? -3.439 2.254 -8.473 1.00 94.00 94 MET A N 1
ATOM 716 C CA . MET A 1 94 ? -2.680 3.411 -8.951 1.00 94.00 94 MET A CA 1
ATOM 717 C C . 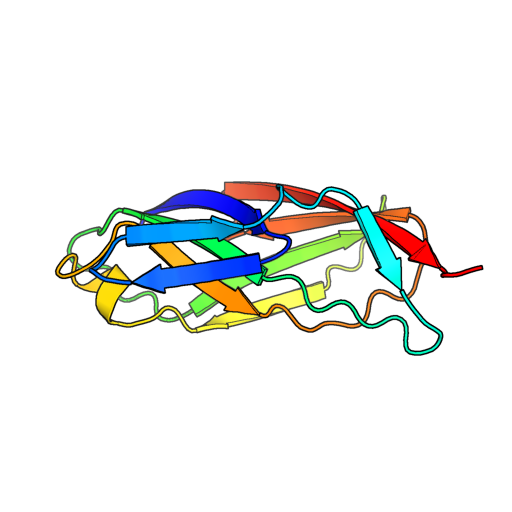MET A 1 94 ? -1.789 3.064 -10.140 1.00 94.00 94 MET A C 1
ATOM 719 O O . MET A 1 94 ? -1.431 1.902 -10.345 1.00 94.00 94 MET A O 1
ATOM 723 N N . GLN A 1 95 ? -1.421 4.086 -10.906 1.00 95.25 95 GLN A N 1
ATOM 724 C CA . GLN A 1 95 ? -0.472 3.957 -12.002 1.00 95.25 95 GLN A CA 1
ATOM 725 C C . GLN A 1 95 ? 0.947 4.195 -11.486 1.00 95.25 95 GLN A C 1
ATOM 727 O O . GLN A 1 95 ? 1.211 5.219 -10.860 1.00 95.25 95 GLN A O 1
ATOM 732 N N . LEU A 1 96 ? 1.864 3.270 -11.766 1.00 94.88 96 LEU A N 1
ATOM 733 C CA . LEU A 1 96 ? 3.279 3.404 -11.422 1.00 94.88 96 LEU A CA 1
ATOM 734 C C . LEU A 1 96 ? 4.083 3.469 -12.721 1.00 94.88 96 LEU A C 1
ATOM 736 O O . LEU A 1 96 ? 4.234 2.434 -13.362 1.00 94.88 96 LEU A O 1
ATOM 740 N N . PRO A 1 97 ? 4.575 4.642 -13.160 1.00 92.69 97 PRO A N 1
ATOM 741 C CA . PRO A 1 97 ? 5.049 4.840 -14.536 1.00 92.69 97 PRO A CA 1
ATOM 742 C C . PRO A 1 97 ? 6.448 4.284 -14.850 1.00 92.69 97 PRO A C 1
ATOM 744 O O . PRO A 1 97 ? 6.754 4.080 -16.022 1.00 92.69 97 PRO A O 1
ATOM 747 N N . TYR A 1 98 ? 7.286 3.996 -13.850 1.00 94.19 98 TYR A N 1
ATOM 748 C CA . TYR A 1 98 ? 8.683 3.585 -14.058 1.00 94.19 98 TYR A CA 1
ATOM 749 C C . TYR A 1 98 ? 9.008 2.223 -13.444 1.00 94.19 98 TYR A C 1
ATOM 751 O O . TYR A 1 98 ? 8.462 1.843 -12.412 1.00 94.19 98 TYR A O 1
ATOM 759 N N . ASP A 1 99 ? 9.850 1.425 -14.096 1.00 95.75 99 ASP A N 1
ATOM 760 C CA . ASP A 1 99 ? 10.356 0.195 -13.479 1.00 95.75 99 ASP A CA 1
ATOM 761 C C . ASP A 1 99 ? 11.318 0.548 -12.343 1.00 95.75 99 ASP A C 1
ATOM 763 O O . ASP A 1 99 ? 12.119 1.477 -12.452 1.00 95.75 99 ASP A O 1
ATOM 767 N N . GLY A 1 100 ? 11.252 -0.200 -11.245 1.00 95.88 100 GLY A N 1
ATOM 768 C CA . GLY A 1 100 ? 12.107 0.027 -10.086 1.00 95.88 100 GLY A CA 1
ATOM 769 C C . GLY A 1 100 ? 11.391 -0.175 -8.761 1.00 95.88 100 GLY A C 1
ATOM 770 O O . GLY A 1 100 ? 10.332 -0.794 -8.683 1.00 95.88 100 GLY A O 1
ATOM 771 N N . ARG A 1 101 ? 12.010 0.303 -7.682 1.00 96.25 101 ARG A N 1
ATOM 772 C CA . ARG A 1 101 ? 11.498 0.126 -6.322 1.00 96.25 101 ARG A CA 1
ATOM 773 C C . ARG A 1 101 ? 10.699 1.349 -5.894 1.00 96.25 101 ARG A C 1
ATOM 775 O O . ARG A 1 101 ? 11.261 2.434 -5.759 1.00 96.25 101 ARG A O 1
ATOM 782 N N . TYR A 1 102 ? 9.425 1.123 -5.611 1.00 97.19 102 TYR A N 1
ATOM 783 C CA . TYR A 1 102 ? 8.560 2.083 -4.945 1.00 97.19 102 TYR A CA 1
ATOM 784 C C . TYR A 1 102 ? 8.510 1.784 -3.451 1.00 97.19 102 TYR A C 1
ATOM 786 O O . TYR A 1 102 ? 8.619 0.625 -3.040 1.00 97.19 102 TYR A O 1
ATOM 794 N N . VAL A 1 103 ? 8.354 2.822 -2.638 1.00 97.38 103 VAL A N 1
ATOM 795 C CA . VAL A 1 103 ? 8.141 2.698 -1.194 1.00 97.38 103 VAL A CA 1
ATOM 796 C C . VAL A 1 103 ? 6.837 3.393 -0.846 1.00 97.38 103 VAL A C 1
ATOM 798 O O . VAL A 1 103 ? 6.717 4.600 -1.022 1.00 97.38 103 VAL A O 1
ATOM 801 N N . PHE A 1 104 ? 5.877 2.613 -0.360 1.00 97.19 104 PHE A N 1
ATOM 802 C CA . PHE A 1 104 ? 4.597 3.100 0.136 1.00 97.19 104 PHE A CA 1
ATOM 803 C C . PHE A 1 104 ? 4.730 3.346 1.632 1.00 97.19 104 PHE A C 1
ATOM 805 O O . PHE A 1 104 ? 4.951 2.409 2.397 1.00 97.19 104 PHE A O 1
ATOM 812 N N . GLN A 1 105 ? 4.617 4.596 2.045 1.00 97.25 105 GLN A N 1
ATOM 813 C CA . GLN A 1 105 ? 4.634 5.005 3.434 1.00 97.25 105 GLN A CA 1
ATOM 814 C C . GLN A 1 105 ? 3.190 5.158 3.914 1.00 97.25 105 GLN A C 1
ATOM 816 O O . GLN A 1 105 ? 2.487 6.093 3.545 1.00 97.25 105 GLN A O 1
ATOM 821 N N . ILE A 1 106 ? 2.743 4.203 4.720 1.00 96.69 106 ILE A N 1
ATOM 822 C CA . ILE A 1 106 ? 1.386 4.109 5.250 1.00 96.69 106 ILE A CA 1
ATOM 823 C C . ILE A 1 106 ? 1.323 4.870 6.572 1.00 96.69 106 ILE A C 1
ATOM 825 O O . ILE A 1 106 ? 2.065 4.547 7.504 1.00 96.69 106 ILE A O 1
ATOM 829 N N . ALA A 1 107 ? 0.457 5.883 6.648 1.00 93.38 107 ALA A N 1
ATOM 830 C CA . ALA A 1 107 ? 0.282 6.754 7.814 1.00 93.38 107 ALA A CA 1
ATOM 831 C C . ALA A 1 107 ? 1.585 7.371 8.359 1.00 93.38 107 ALA A C 1
ATOM 833 O O . ALA A 1 107 ? 1.682 7.687 9.542 1.00 93.38 107 ALA A O 1
ATOM 834 N N . GLY A 1 108 ? 2.623 7.494 7.528 1.00 91.81 108 GLY A N 1
ATOM 835 C CA . GLY A 1 108 ? 3.937 7.967 7.964 1.00 91.81 108 GLY A CA 1
ATOM 836 C C . GLY A 1 108 ? 4.767 6.955 8.770 1.00 91.81 108 GLY A C 1
ATOM 837 O O . GLY A 1 108 ? 5.965 7.180 8.930 1.00 91.81 108 GLY A O 1
ATOM 838 N N . THR A 1 109 ? 4.185 5.848 9.248 1.00 93.12 109 THR A N 1
ATOM 839 C CA . THR A 1 109 ? 4.812 4.949 10.235 1.00 93.12 109 THR A CA 1
ATOM 840 C C . THR A 1 109 ? 5.264 3.606 9.671 1.00 93.12 109 THR A C 1
ATOM 842 O O . THR A 1 109 ? 6.207 3.018 10.202 1.00 93.12 109 THR A O 1
ATOM 845 N N . VAL A 1 110 ? 4.628 3.107 8.607 1.00 96.31 110 VAL A N 1
ATOM 846 C CA . VAL A 1 110 ? 4.942 1.795 8.020 1.00 96.31 110 VAL A CA 1
ATOM 847 C C . VAL A 1 110 ? 5.406 1.955 6.579 1.00 96.31 110 VAL A C 1
ATOM 849 O O . VAL A 1 110 ? 4.708 2.550 5.768 1.00 96.31 110 VAL A O 1
ATOM 852 N N . SER A 1 111 ? 6.556 1.371 6.240 1.00 96.81 111 SER A N 1
ATOM 853 C CA . SER A 1 111 ? 7.128 1.435 4.890 1.00 96.81 111 SER A CA 1
ATOM 854 C C . SER A 1 111 ? 7.029 0.091 4.176 1.00 96.81 111 SER A C 1
ATOM 856 O O . SER A 1 111 ? 7.629 -0.893 4.611 1.00 96.81 111 SER A O 1
ATOM 858 N N . LEU A 1 112 ? 6.328 0.062 3.042 1.00 96.94 112 LEU A N 1
ATOM 859 C CA . LEU A 1 112 ? 6.125 -1.125 2.213 1.00 96.94 112 LEU A CA 1
ATOM 860 C C . LEU A 1 112 ? 6.861 -0.974 0.876 1.00 96.94 112 LEU A C 1
ATOM 862 O O . LEU A 1 112 ? 6.403 -0.247 -0.010 1.00 96.94 112 LEU A O 1
ATOM 866 N N . PRO A 1 113 ? 8.019 -1.630 0.701 1.00 96.44 113 PRO A N 1
ATOM 867 C CA . PRO A 1 113 ? 8.712 -1.620 -0.573 1.00 96.44 113 PRO A CA 1
ATOM 868 C C . PRO A 1 113 ? 8.075 -2.596 -1.567 1.00 96.44 113 PRO A C 1
ATOM 870 O O . PRO A 1 113 ? 7.855 -3.761 -1.239 1.00 96.44 113 PRO A O 1
ATOM 873 N N . ILE A 1 114 ? 7.889 -2.154 -2.810 1.00 95.75 114 ILE A N 1
ATOM 874 C CA . ILE A 1 114 ? 7.462 -3.011 -3.918 1.00 95.75 114 ILE A CA 1
ATOM 875 C C . ILE A 1 114 ? 8.323 -2.764 -5.158 1.00 95.75 114 ILE A C 1
ATOM 877 O O . ILE A 1 114 ? 8.571 -1.626 -5.557 1.00 95.75 114 ILE A O 1
ATOM 881 N N . ALA A 1 115 ? 8.823 -3.840 -5.759 1.00 96.75 115 ALA A N 1
ATOM 882 C CA . ALA A 1 115 ? 9.533 -3.791 -7.030 1.00 96.75 115 ALA A CA 1
ATOM 883 C C . ALA A 1 115 ? 8.534 -3.865 -8.190 1.00 96.75 115 ALA A C 1
ATOM 885 O O . ALA A 1 115 ? 7.823 -4.854 -8.323 1.00 96.75 115 ALA A O 1
ATOM 886 N N . VAL A 1 116 ? 8.503 -2.853 -9.045 1.00 96.50 116 VAL A N 1
ATOM 887 C CA . VAL A 1 116 ? 7.66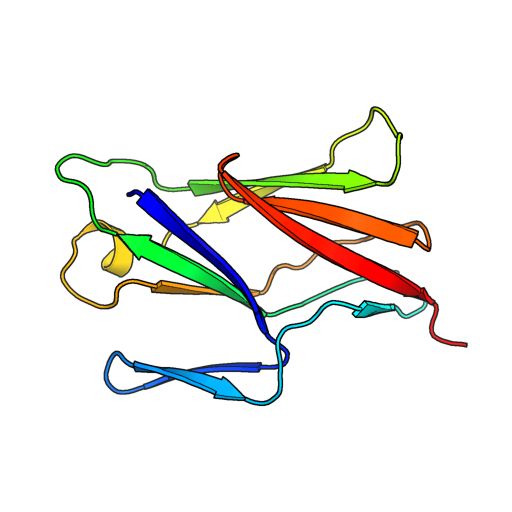9 -2.808 -10.247 1.00 96.50 116 VAL A CA 1
ATOM 888 C C . VAL A 1 116 ? 8.513 -3.163 -11.456 1.00 96.50 116 VAL A C 1
ATOM 890 O O . VAL A 1 116 ? 9.604 -2.619 -11.638 1.00 96.50 116 VAL A O 1
ATOM 893 N N . VAL A 1 117 ? 8.008 -4.091 -12.263 1.00 96.38 117 VAL A N 1
ATOM 894 C CA . VAL A 1 117 ? 8.669 -4.569 -13.479 1.00 96.38 117 VAL A CA 1
ATOM 895 C C . VAL A 1 117 ? 7.626 -4.687 -14.586 1.00 96.38 117 VAL A C 1
ATOM 897 O O . VAL A 1 117 ? 6.543 -5.216 -14.340 1.00 96.38 117 VAL A O 1
ATOM 900 N N . ALA A 1 118 ? 7.930 -4.243 -15.802 1.00 92.56 118 ALA A N 1
ATOM 901 C CA . ALA A 1 118 ? 7.061 -4.508 -16.945 1.00 92.56 118 ALA A CA 1
ATOM 902 C C . ALA A 1 118 ? 6.938 -6.024 -17.219 1.00 92.56 118 ALA A C 1
ATOM 904 O O . ALA A 1 118 ? 7.911 -6.777 -17.087 1.00 92.56 118 ALA A O 1
ATOM 905 N N . GLN A 1 119 ? 5.743 -6.489 -17.594 1.00 82.94 119 GLN A N 1
ATOM 906 C CA . GLN A 1 119 ? 5.574 -7.803 -18.217 1.00 82.94 119 GLN A CA 1
ATOM 907 C C . GLN A 1 119 ? 6.312 -7.779 -19.562 1.00 82.94 119 GLN A C 1
ATOM 909 O O . GLN A 1 119 ? 6.082 -6.891 -20.378 1.00 82.94 119 GLN A O 1
ATOM 914 N N . ARG A 1 120 ? 7.267 -8.694 -19.744 1.00 59.97 120 ARG A N 1
ATOM 915 C CA . ARG A 1 120 ? 7.971 -8.885 -21.018 1.00 59.97 120 ARG A CA 1
ATOM 916 C C . ARG A 1 120 ? 7.243 -9.897 -21.879 1.00 59.97 120 ARG A C 1
ATOM 918 O O . ARG A 1 120 ? 6.732 -10.874 -21.287 1.00 59.97 120 ARG A O 1
#

Foldseek 3Di:
DDFPAKFWAPDWDDDPLDIDGDDDTAQEDADEPQQKDKTKMKTFADADPPDPDQWKWKWKDFDPPPDIDIDIHGDDPCCHVVPGYRMDIDIDIDHDPDFAWMWIQISVPYTYIYGYDYDD